Protein AF-A0AAW2YYD4-F1 (afdb_monomer_lite)

Sequence (183 aa):
MTRNNVKWYNNDSVESFQLSRGALKILHVPNAGGSSVRSEVMSYEIIRGLMPGTELHKTEMEIEYFPRGSKKTDYSIMASGQCLGVSVTRAMNYFVNQTFQSEDARAILYKKLNGVVWSTRNNYSTNKMDVFRRQILHVFAQNEEIAGMLQEEYYNIPLDIRSDTIVIVTVTPEKGSKWLYYE

Radius of gyration: 16.34 Å; chains: 1; bounding box: 36×42×42 Å

Secondary structure (DSSP, 8-state):
---------S--SGGGS---HHHHHHHHSPPSS-TTHHHHHHHHHHHHHHSTT-EEEEETTTS-BSSTTPPPPSEEEEETTEEEEEEEEEE--SSTTPPP-HHHHHHHHHHHHHHHHHHHHHB--SSGGG--SEEEEEEEESSHHHHHHHHHHHHHS-HHHHTTEEEEEEE--STT-HHHHH-

Organism: NCBI:txid1008807

pLDDT: mean 88.14, std 15.14, range [29.28, 98.31]

Structure (mmCIF, N/CA/C/O backbone):
data_AF-A0AAW2YYD4-F1
#
_entry.id   AF-A0AAW2YYD4-F1
#
loop_
_atom_site.group_PDB
_atom_site.id
_atom_site.type_symbol
_atom_site.label_atom_id
_atom_site.label_alt_id
_atom_site.label_comp_id
_atom_site.label_asym_id
_atom_site.label_entity_id
_atom_site.label_seq_id
_atom_site.pdbx_PDB_ins_code
_atom_site.Cartn_x
_atom_site.Cartn_y
_atom_site.Cartn_z
_atom_site.occupancy
_atom_site.B_iso_or_equiv
_atom_site.auth_seq_id
_atom_site.auth_comp_id
_atom_site.auth_asym_id
_atom_site.auth_atom_id
_atom_site.pdbx_PDB_model_num
ATOM 1 N N . MET A 1 1 ? -10.357 -26.480 10.064 1.00 35.91 1 MET A N 1
ATOM 2 C CA . MET A 1 1 ? -10.372 -25.049 10.441 1.00 35.91 1 MET A CA 1
ATOM 3 C C . MET A 1 1 ? -9.381 -24.836 11.574 1.00 35.91 1 MET A C 1
ATOM 5 O O . MET A 1 1 ? -9.733 -24.986 12.735 1.00 35.91 1 MET A O 1
ATOM 9 N N . THR A 1 2 ? -8.121 -24.571 11.252 1.00 29.28 2 THR A N 1
ATOM 10 C CA . THR A 1 2 ? -7.079 -24.302 12.251 1.00 29.28 2 THR A CA 1
ATOM 11 C C . THR A 1 2 ? -7.086 -22.807 12.553 1.00 29.28 2 THR A C 1
ATOM 13 O O . THR A 1 2 ? -6.620 -21.998 11.758 1.00 29.28 2 THR A O 1
ATOM 16 N N . ARG A 1 3 ? -7.686 -22.429 13.688 1.00 33.97 3 ARG A N 1
ATOM 17 C CA . ARG A 1 3 ? -7.556 -21.083 14.256 1.00 33.97 3 ARG A CA 1
ATOM 18 C C . ARG A 1 3 ? -6.146 -20.952 14.825 1.00 33.97 3 ARG A C 1
ATOM 20 O O . ARG A 1 3 ? -5.861 -21.486 15.894 1.00 33.97 3 ARG A O 1
ATOM 27 N N . ASN A 1 4 ? -5.272 -20.252 14.111 1.00 33.69 4 ASN A N 1
ATOM 28 C CA . ASN A 1 4 ? -4.014 -19.788 14.681 1.00 33.69 4 ASN A CA 1
ATOM 29 C C . ASN A 1 4 ? -4.330 -18.654 15.663 1.00 33.69 4 ASN A C 1
ATOM 31 O O . ASN A 1 4 ? -4.637 -17.534 15.264 1.00 33.69 4 ASN A O 1
ATOM 35 N N . ASN A 1 5 ? -4.295 -18.974 16.957 1.00 34.44 5 ASN A N 1
ATOM 36 C CA . ASN A 1 5 ? -4.409 -18.004 18.040 1.00 34.44 5 ASN A CA 1
ATOM 37 C C . ASN A 1 5 ? -3.114 -17.188 18.127 1.00 34.44 5 ASN A C 1
ATOM 39 O O . ASN A 1 5 ? -2.190 -17.550 18.856 1.00 34.44 5 ASN A O 1
ATOM 43 N N . VAL A 1 6 ? -3.051 -16.082 17.390 1.00 38.31 6 VAL A N 1
ATOM 44 C CA . VAL A 1 6 ? -2.043 -15.044 17.620 1.00 38.31 6 VAL A CA 1
ATOM 45 C C . VAL A 1 6 ? -2.436 -14.302 18.899 1.00 38.31 6 VAL A C 1
ATOM 47 O O . VAL A 1 6 ? -3.502 -13.693 18.973 1.00 38.31 6 VAL A O 1
ATOM 50 N N . LYS A 1 7 ? -1.605 -14.405 19.941 1.00 33.91 7 LYS A N 1
ATOM 51 C CA . LYS A 1 7 ? -1.749 -13.607 21.165 1.00 33.91 7 LYS A CA 1
ATOM 52 C C . LYS A 1 7 ? -1.177 -12.212 20.909 1.00 33.91 7 LYS A C 1
ATOM 54 O O . LYS A 1 7 ? 0.030 -12.071 20.743 1.00 33.91 7 LYS A O 1
ATOM 59 N N . TRP A 1 8 ? -2.042 -11.203 20.903 1.00 43.00 8 TRP A N 1
ATOM 60 C CA . TRP A 1 8 ? -1.665 -9.791 20.828 1.00 43.00 8 TRP A CA 1
ATOM 61 C C . TRP A 1 8 ? -1.278 -9.315 22.234 1.00 43.00 8 TRP A C 1
ATOM 63 O O . TRP A 1 8 ? -2.132 -9.218 23.115 1.00 43.00 8 TRP A O 1
ATOM 73 N N . TYR A 1 9 ? 0.014 -9.103 22.478 1.00 40.09 9 TYR A N 1
ATOM 74 C CA . TYR A 1 9 ? 0.502 -8.546 23.741 1.00 40.09 9 TYR A CA 1
ATOM 75 C C . TYR A 1 9 ? 0.436 -7.011 23.692 1.00 40.09 9 TYR A C 1
ATOM 77 O O . TYR A 1 9 ? 0.735 -6.415 22.662 1.00 40.09 9 TYR A O 1
ATOM 85 N N . ASN A 1 10 ? 0.028 -6.389 24.805 1.00 43.91 10 ASN A N 1
ATOM 86 C CA . ASN A 1 10 ? -0.089 -4.936 25.002 1.00 43.91 10 ASN A CA 1
ATOM 87 C C . ASN A 1 10 ? 1.282 -4.230 24.950 1.00 43.91 10 ASN A C 1
ATOM 89 O O . ASN A 1 10 ? 1.790 -3.807 25.985 1.00 43.91 10 ASN A O 1
ATOM 93 N N . ASN A 1 11 ? 1.875 -4.095 23.769 1.00 49.78 11 ASN A N 1
ATOM 94 C CA . ASN A 1 11 ? 2.912 -3.104 23.506 1.00 49.78 11 ASN A CA 1
ATOM 95 C C . ASN A 1 11 ? 2.476 -2.315 22.269 1.00 49.78 11 ASN A C 1
ATOM 97 O O . ASN A 1 11 ? 2.384 -2.868 21.176 1.00 49.78 11 ASN A O 1
ATOM 101 N N . ASP A 1 12 ? 2.168 -1.034 22.467 1.00 64.94 12 ASP A N 1
ATOM 102 C CA . ASP A 1 12 ? 1.598 -0.119 21.471 1.00 64.94 12 ASP A CA 1
ATOM 103 C C . ASP A 1 12 ? 2.628 0.314 20.407 1.00 64.94 12 ASP A C 1
ATOM 105 O O . ASP A 1 12 ? 2.769 1.500 20.124 1.00 64.94 12 ASP A O 1
ATOM 109 N N . SER A 1 13 ? 3.407 -0.613 19.843 1.00 72.75 13 SER A N 1
ATOM 110 C CA . SER A 1 13 ? 4.417 -0.271 18.841 1.00 72.75 13 SER A CA 1
ATOM 111 C C . SER A 1 13 ? 4.790 -1.448 17.933 1.00 72.75 13 SER A C 1
ATOM 113 O O . SER A 1 13 ? 4.662 -2.621 18.303 1.00 72.75 13 SER A O 1
ATOM 115 N N . VAL A 1 14 ? 5.272 -1.132 16.726 1.00 79.62 14 VAL A N 1
ATOM 116 C CA . VAL A 1 14 ? 5.654 -2.121 15.701 1.00 79.62 14 VAL A CA 1
ATOM 117 C C . VAL A 1 14 ? 6.802 -3.030 16.160 1.00 79.62 14 VAL A C 1
ATOM 119 O O . VAL A 1 14 ? 6.881 -4.189 15.766 1.00 79.62 14 VAL A O 1
ATOM 122 N N . GLU A 1 15 ? 7.667 -2.528 17.041 1.00 80.69 15 GLU A N 1
ATOM 123 C CA . GLU A 1 15 ? 8.849 -3.217 17.569 1.00 80.69 15 GLU A CA 1
ATOM 124 C C . GLU A 1 15 ? 8.490 -4.388 18.495 1.00 80.69 15 GLU A C 1
ATOM 126 O O . GLU A 1 15 ? 9.330 -5.241 18.776 1.00 80.69 15 GLU A O 1
ATOM 131 N N . SER A 1 16 ? 7.241 -4.453 18.962 1.00 82.56 16 SER A N 1
ATOM 132 C CA . SER A 1 16 ? 6.751 -5.567 19.776 1.00 82.56 16 SER A CA 1
ATOM 133 C C . SER A 1 16 ? 6.429 -6.830 18.974 1.00 82.56 16 SER A C 1
ATOM 135 O O . SER A 1 16 ? 6.262 -7.906 19.554 1.00 82.56 16 SER A O 1
ATOM 137 N N . PHE A 1 17 ? 6.342 -6.714 17.648 1.00 84.25 17 PHE A N 1
ATOM 138 C CA . PHE A 1 17 ? 5.998 -7.818 16.766 1.00 84.25 17 PHE A CA 1
ATOM 139 C C . PHE A 1 17 ? 7.221 -8.664 16.421 1.00 84.25 17 PHE A C 1
ATOM 141 O O . PHE A 1 17 ? 8.324 -8.162 16.208 1.00 84.25 17 PHE A O 1
ATOM 148 N N . GLN A 1 18 ? 7.008 -9.974 16.279 1.00 89.88 18 GLN A N 1
ATOM 149 C CA . GLN A 1 18 ? 7.996 -10.846 15.652 1.00 89.88 18 GLN A CA 1
ATOM 150 C C . GLN A 1 18 ? 7.969 -10.624 14.136 1.00 89.88 18 GLN A C 1
ATOM 152 O O . GLN A 1 18 ? 7.279 -11.326 13.399 1.00 89.88 18 GLN A O 1
ATOM 157 N N . LEU A 1 19 ? 8.704 -9.609 13.689 1.00 92.56 19 LEU A N 1
ATOM 158 C CA . LEU A 1 19 ? 8.764 -9.206 12.292 1.00 92.56 19 LEU A CA 1
ATOM 159 C C . LEU A 1 19 ? 9.623 -10.160 11.462 1.00 92.56 19 LEU A C 1
ATOM 161 O O . LEU A 1 19 ? 10.659 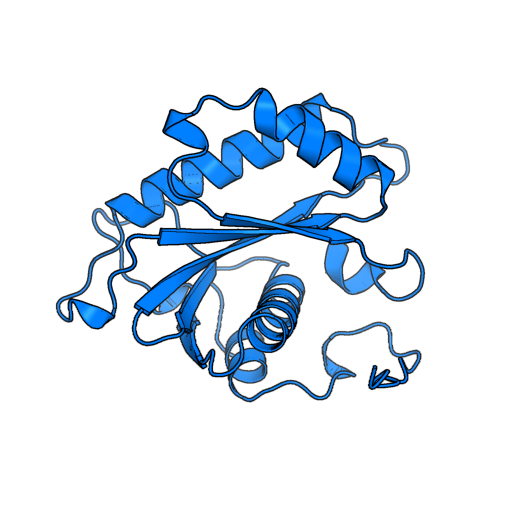-10.672 11.896 1.00 92.56 19 LEU A O 1
ATOM 165 N N . SER A 1 20 ? 9.213 -10.361 10.219 1.00 94.50 20 SER A N 1
ATOM 166 C CA . SER A 1 20 ? 10.015 -11.074 9.240 1.00 94.50 20 SER A CA 1
ATOM 167 C C . SER A 1 20 ? 11.231 -10.263 8.794 1.00 94.50 20 SER A C 1
ATOM 169 O O . SER A 1 20 ? 11.299 -9.042 8.931 1.00 94.50 20 SER A O 1
ATOM 171 N N . ARG A 1 21 ? 12.192 -10.937 8.152 1.00 94.56 21 ARG A N 1
ATOM 172 C CA . ARG A 1 21 ? 13.395 -10.284 7.614 1.00 94.56 21 ARG A CA 1
ATOM 173 C C . ARG A 1 21 ? 13.077 -9.137 6.642 1.00 94.56 21 ARG A C 1
ATOM 175 O O . ARG A 1 21 ? 13.779 -8.133 6.649 1.00 94.56 21 ARG A O 1
ATOM 182 N N . GLY A 1 22 ? 12.038 -9.282 5.815 1.00 94.25 22 GLY A N 1
ATOM 183 C CA . GLY A 1 22 ? 11.618 -8.228 4.885 1.00 94.25 22 GLY A CA 1
ATOM 184 C C . GLY A 1 22 ? 11.029 -7.019 5.614 1.00 94.25 22 GLY A C 1
ATOM 185 O O . GLY A 1 22 ? 11.440 -5.894 5.354 1.00 94.25 22 GLY A O 1
ATOM 186 N N . ALA A 1 23 ? 10.162 -7.250 6.601 1.00 94.06 23 ALA A N 1
ATOM 187 C CA . ALA A 1 23 ? 9.624 -6.191 7.452 1.00 94.06 23 ALA A CA 1
ATOM 188 C C . ALA A 1 23 ? 10.727 -5.439 8.206 1.00 94.06 23 ALA A C 1
ATOM 190 O O . ALA A 1 23 ? 10.744 -4.213 8.202 1.00 94.06 23 ALA A O 1
ATOM 191 N N . LEU A 1 24 ? 11.697 -6.157 8.782 1.00 93.44 24 LEU A N 1
ATOM 192 C CA . LEU A 1 24 ? 12.853 -5.544 9.443 1.00 93.44 24 LEU A CA 1
ATOM 193 C C . LEU A 1 24 ? 13.692 -4.697 8.477 1.00 93.44 24 LEU A C 1
ATOM 195 O O . LEU A 1 24 ? 14.186 -3.640 8.860 1.00 93.44 24 LEU A O 1
ATOM 199 N N . LYS A 1 25 ? 13.836 -5.123 7.213 1.00 93.81 25 LYS A N 1
ATOM 200 C CA . LYS A 1 25 ? 14.508 -4.310 6.188 1.00 93.81 25 LYS A CA 1
ATOM 201 C C . LYS A 1 25 ? 13.744 -3.007 5.934 1.00 93.81 25 LYS A C 1
ATOM 203 O O . LYS A 1 25 ? 14.375 -1.958 5.923 1.00 93.81 25 LYS A O 1
ATOM 208 N N . ILE A 1 26 ? 12.420 -3.060 5.770 1.00 92.62 26 ILE A N 1
ATOM 209 C CA . ILE A 1 26 ? 11.585 -1.854 5.603 1.00 92.62 26 ILE A CA 1
ATOM 210 C C . ILE A 1 26 ? 11.729 -0.931 6.822 1.00 92.62 26 ILE A C 1
ATOM 212 O O . ILE A 1 26 ? 11.883 0.272 6.657 1.00 92.62 26 ILE A O 1
ATOM 216 N N . LEU A 1 27 ? 11.741 -1.494 8.034 1.00 90.19 27 LEU A N 1
ATOM 217 C CA . LEU A 1 27 ? 11.838 -0.730 9.278 1.00 90.19 27 LEU A CA 1
ATOM 218 C C . LEU A 1 27 ? 13.169 0.027 9.430 1.00 90.19 27 LEU A C 1
ATOM 220 O O . LEU A 1 27 ? 13.190 1.115 10.000 1.00 90.19 27 LEU A O 1
ATOM 224 N N . HIS A 1 28 ? 14.281 -0.552 8.968 1.00 86.69 28 HIS A N 1
ATOM 225 C CA . HIS A 1 28 ? 15.627 -0.034 9.247 1.00 86.69 28 HIS A CA 1
ATOM 226 C C . HIS A 1 28 ? 16.310 0.670 8.070 1.00 86.69 28 HIS A C 1
ATOM 228 O O . HIS A 1 28 ? 17.285 1.393 8.284 1.00 86.69 28 HIS A O 1
ATOM 234 N N . VAL A 1 29 ? 15.851 0.464 6.835 1.00 82.25 29 VAL A N 1
ATOM 235 C CA . VAL A 1 29 ? 16.400 1.169 5.669 1.00 82.25 29 VAL A CA 1
ATOM 236 C C . VAL A 1 29 ? 15.764 2.562 5.580 1.00 82.25 29 VAL A C 1
ATOM 238 O O . VAL A 1 29 ? 14.548 2.672 5.723 1.00 82.25 29 VAL A O 1
ATOM 241 N N . PRO A 1 30 ? 16.543 3.631 5.323 1.00 71.12 30 PRO A N 1
ATOM 242 C CA . PRO A 1 30 ? 15.988 4.973 5.172 1.00 71.12 30 PRO A CA 1
ATOM 243 C C . PRO A 1 30 ? 14.882 5.024 4.106 1.00 71.12 30 PRO A C 1
ATOM 245 O O . PRO A 1 30 ? 15.110 4.636 2.956 1.00 71.12 30 PRO A O 1
ATOM 248 N N . ASN A 1 31 ? 13.701 5.525 4.475 1.00 64.56 31 ASN A N 1
ATOM 249 C CA . ASN A 1 31 ? 12.650 5.876 3.518 1.00 64.56 31 ASN A CA 1
ATOM 250 C C . ASN A 1 31 ? 12.946 7.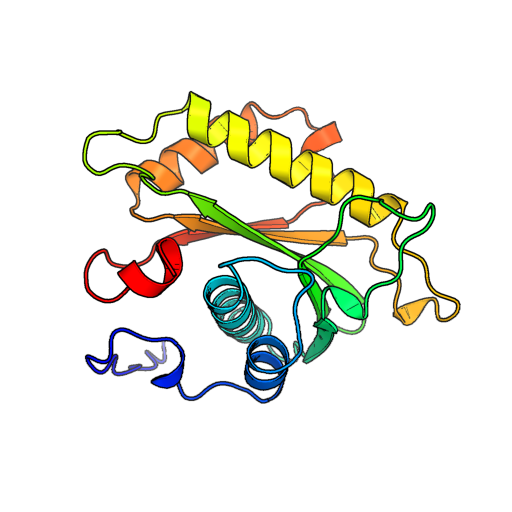247 2.880 1.00 64.56 31 ASN A C 1
ATOM 252 O O . ASN A 1 31 ? 13.835 7.974 3.332 1.00 64.56 31 ASN A O 1
ATOM 256 N N . ALA A 1 32 ? 12.200 7.647 1.846 1.00 58.91 32 ALA A N 1
ATOM 257 C CA . ALA A 1 32 ? 12.353 8.970 1.231 1.00 58.91 32 ALA A CA 1
ATOM 258 C C . ALA A 1 32 ? 11.893 10.144 2.133 1.00 58.91 32 ALA A C 1
ATOM 260 O O . ALA A 1 32 ? 11.748 11.267 1.642 1.00 58.91 32 ALA A O 1
ATOM 261 N N . GLY A 1 33 ? 11.676 9.896 3.430 1.00 53.12 33 GLY A N 1
ATOM 262 C CA . GLY A 1 33 ? 11.036 10.769 4.407 1.00 53.12 33 GLY A CA 1
ATOM 263 C C . GLY A 1 33 ? 9.557 10.419 4.613 1.00 53.12 33 GLY A C 1
ATOM 264 O O . GLY A 1 33 ? 8.834 10.161 3.657 1.00 53.12 33 GLY A O 1
ATOM 265 N N . GLY A 1 34 ? 9.083 10.452 5.864 1.00 59.38 34 GLY A N 1
ATOM 266 C CA . GLY A 1 34 ? 7.659 10.308 6.200 1.00 59.38 34 GLY A CA 1
ATOM 267 C C . GLY A 1 34 ? 7.387 9.457 7.444 1.00 59.38 34 GLY A C 1
ATOM 268 O O . GLY A 1 34 ? 8.217 8.645 7.842 1.00 59.38 34 GLY A O 1
ATOM 269 N N . SER A 1 35 ? 6.203 9.634 8.039 1.00 66.69 35 SER A N 1
ATOM 270 C CA . SER A 1 35 ? 5.704 8.899 9.216 1.00 66.69 35 SER A CA 1
ATOM 271 C C . SER A 1 35 ? 4.877 7.657 8.848 1.00 66.69 35 SER A C 1
ATOM 273 O O . SER A 1 35 ? 3.842 7.396 9.450 1.00 66.69 35 SER A O 1
ATOM 275 N N . SER A 1 36 ? 5.236 6.938 7.779 1.00 80.56 36 SER A N 1
ATOM 276 C CA . SER A 1 36 ? 4.466 5.780 7.279 1.00 80.56 36 SER A CA 1
ATOM 277 C C . SER A 1 36 ? 5.190 4.441 7.389 1.00 80.56 36 SER A C 1
ATOM 279 O O . SER A 1 36 ? 4.556 3.411 7.159 1.00 80.56 36 SER A O 1
ATOM 281 N N . VAL A 1 37 ? 6.460 4.424 7.818 1.00 89.19 37 VAL A N 1
ATOM 282 C CA . VAL A 1 37 ? 7.289 3.203 7.888 1.00 89.19 37 VAL A CA 1
ATOM 283 C C . VAL A 1 37 ? 6.576 2.086 8.646 1.00 89.19 37 VAL A C 1
ATOM 285 O O . VAL A 1 37 ? 6.527 0.949 8.191 1.00 89.19 37 VAL A O 1
ATOM 288 N N . ARG A 1 38 ? 5.944 2.406 9.779 1.00 90.88 38 ARG A N 1
ATOM 289 C CA . ARG A 1 38 ? 5.235 1.416 10.598 1.00 90.88 38 ARG A CA 1
ATOM 290 C C . ARG A 1 38 ? 4.047 0.785 9.868 1.00 90.88 38 ARG A C 1
ATOM 292 O O . ARG A 1 38 ? 3.852 -0.427 9.937 1.00 90.88 38 ARG A O 1
ATOM 299 N N . SER A 1 39 ? 3.288 1.588 9.121 1.00 93.06 39 SER A N 1
ATOM 300 C CA . SER A 1 39 ? 2.216 1.087 8.254 1.00 93.06 39 SER A CA 1
ATOM 301 C C . SER A 1 39 ? 2.755 0.239 7.104 1.00 93.06 39 SER A C 1
ATOM 303 O O . SER A 1 39 ? 2.156 -0.775 6.761 1.00 93.06 39 SER A O 1
ATOM 305 N N . GLU A 1 40 ? 3.893 0.601 6.517 1.00 95.19 40 GLU A N 1
ATOM 306 C CA . GLU A 1 40 ? 4.523 -0.177 5.444 1.00 95.19 40 GLU A CA 1
ATOM 307 C C . GLU A 1 40 ? 4.999 -1.547 5.937 1.00 95.19 40 GLU A C 1
ATOM 309 O O . GLU A 1 40 ? 4.718 -2.565 5.302 1.00 95.19 40 GLU A O 1
ATOM 314 N N . VAL A 1 41 ? 5.623 -1.585 7.117 1.00 94.88 41 VAL A N 1
ATOM 315 C CA . VAL A 1 41 ? 6.040 -2.813 7.804 1.00 94.88 41 VAL A CA 1
ATOM 316 C C . VAL A 1 41 ? 4.851 -3.747 8.030 1.00 94.88 41 VAL A C 1
ATOM 318 O O . VAL A 1 41 ? 4.887 -4.906 7.611 1.00 94.88 41 VAL A O 1
ATOM 321 N N . MET A 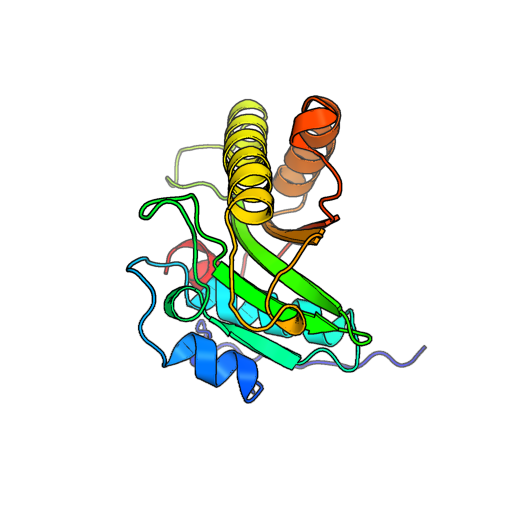1 42 ? 3.767 -3.246 8.630 1.00 95.50 42 MET A N 1
ATOM 322 C CA . MET A 1 42 ? 2.576 -4.064 8.883 1.00 95.50 42 MET A CA 1
ATOM 323 C C . MET A 1 42 ? 1.852 -4.461 7.602 1.00 95.50 42 MET A C 1
ATOM 325 O O . MET A 1 42 ? 1.327 -5.569 7.506 1.00 95.50 42 MET A O 1
ATOM 329 N N . SER A 1 43 ? 1.846 -3.585 6.597 1.00 97.19 43 SER A N 1
ATOM 330 C CA . SER A 1 43 ? 1.308 -3.893 5.276 1.00 97.19 43 SER A CA 1
ATOM 331 C C . SER A 1 43 ? 2.016 -5.102 4.668 1.00 97.19 43 SER A C 1
ATOM 333 O O . SER A 1 43 ? 1.352 -6.030 4.204 1.00 97.19 43 SER A O 1
ATOM 335 N N . TYR A 1 44 ? 3.348 -5.137 4.747 1.00 97.50 44 TYR A N 1
ATOM 336 C CA . TYR A 1 44 ? 4.137 -6.255 4.244 1.00 97.50 44 TYR A CA 1
ATOM 337 C C . TYR A 1 44 ? 3.872 -7.551 5.025 1.00 97.50 44 TYR A C 1
ATOM 339 O O . TYR A 1 44 ? 3.706 -8.608 4.413 1.00 97.50 44 TYR A O 1
ATOM 347 N N . GLU A 1 45 ? 3.767 -7.483 6.358 1.00 96.69 45 GLU A N 1
ATOM 348 C CA . GLU A 1 45 ? 3.429 -8.640 7.205 1.00 96.69 45 GLU A CA 1
ATOM 349 C C . GLU A 1 45 ? 2.035 -9.219 6.906 1.00 96.69 45 GLU A C 1
ATOM 351 O O . GLU A 1 45 ? 1.845 -10.437 6.890 1.00 96.69 45 GLU A O 1
ATOM 356 N N . ILE A 1 46 ? 1.054 -8.367 6.607 1.00 96.25 46 ILE A N 1
ATOM 357 C CA . ILE A 1 46 ? -0.284 -8.822 6.217 1.00 96.25 46 ILE A CA 1
ATOM 358 C C . ILE A 1 46 ? -0.242 -9.465 4.829 1.00 96.25 46 ILE A C 1
ATOM 360 O O . ILE A 1 46 ? -0.724 -10.585 4.657 1.00 96.25 46 ILE A O 1
ATOM 364 N N . ILE A 1 47 ? 0.375 -8.806 3.844 1.00 97.25 47 ILE A N 1
ATOM 365 C CA . ILE A 1 47 ? 0.416 -9.310 2.464 1.00 97.25 47 ILE A CA 1
ATOM 366 C C . ILE A 1 47 ? 1.173 -10.640 2.379 1.00 97.25 47 ILE A C 1
ATOM 368 O O . ILE A 1 47 ? 0.676 -11.565 1.738 1.00 97.25 47 ILE A O 1
ATOM 372 N N . ARG A 1 48 ? 2.306 -10.809 3.080 1.00 95.69 48 ARG A N 1
ATOM 373 C CA . ARG A 1 48 ? 3.001 -12.115 3.126 1.00 95.69 48 ARG A CA 1
ATOM 374 C C . ARG A 1 48 ? 2.140 -13.220 3.745 1.00 95.69 48 ARG A C 1
ATOM 376 O O . ARG A 1 48 ? 2.295 -14.381 3.380 1.00 95.69 48 ARG A O 1
ATOM 383 N N . GLY A 1 49 ? 1.268 -12.871 4.694 1.00 94.56 49 GLY A N 1
ATOM 384 C CA . GLY A 1 49 ? 0.353 -13.812 5.337 1.00 94.56 49 GLY A CA 1
ATOM 385 C C . GLY A 1 49 ? -0.789 -14.226 4.410 1.00 94.56 49 GLY A C 1
ATOM 386 O O . GLY A 1 49 ? -1.174 -15.393 4.397 1.00 94.56 49 GLY A O 1
ATOM 387 N N . LEU A 1 50 ? -1.292 -13.287 3.604 1.00 94.94 50 LEU A N 1
ATOM 388 C CA . LEU A 1 50 ? -2.327 -13.530 2.595 1.00 94.94 50 LEU A CA 1
ATOM 389 C C . LEU A 1 50 ? -1.794 -14.268 1.360 1.00 94.94 50 LEU A C 1
ATOM 391 O O . LEU A 1 50 ? -2.527 -15.031 0.735 1.00 94.94 50 LEU A O 1
ATOM 395 N N . MET A 1 51 ? -0.526 -14.050 1.007 1.00 93.19 51 MET A N 1
ATOM 396 C CA . MET A 1 51 ? 0.124 -14.609 -0.179 1.00 93.19 51 MET A CA 1
ATOM 397 C C . MET A 1 51 ? 1.392 -15.380 0.224 1.00 93.19 51 MET A C 1
ATOM 399 O O . MET A 1 51 ? 2.495 -14.821 0.187 1.00 93.19 51 MET A O 1
ATOM 403 N N . PRO A 1 52 ? 1.273 -16.667 0.608 1.00 91.25 52 PRO A N 1
ATOM 404 C CA . PRO A 1 52 ? 2.418 -17.486 0.994 1.00 91.25 52 PRO A CA 1
ATOM 405 C C . PRO A 1 52 ? 3.511 -17.516 -0.083 1.00 91.25 52 PRO A C 1
ATOM 407 O O . PRO A 1 52 ? 3.220 -17.605 -1.274 1.00 91.25 52 PRO A O 1
ATOM 410 N N . GLY A 1 53 ? 4.776 -17.452 0.339 1.00 93.19 53 GLY A N 1
ATOM 411 C CA . GLY A 1 53 ? 5.924 -17.372 -0.575 1.00 93.19 53 GLY A CA 1
ATOM 412 C C . GLY A 1 53 ? 6.229 -15.961 -1.092 1.00 93.19 53 GLY A C 1
ATOM 413 O O . GLY A 1 53 ? 7.107 -15.809 -1.933 1.00 93.19 53 GLY A O 1
ATOM 414 N N . THR A 1 54 ? 5.529 -14.936 -0.595 1.00 96.25 54 THR A N 1
ATOM 415 C CA . THR A 1 54 ? 5.881 -13.535 -0.855 1.00 96.25 54 THR A CA 1
ATOM 416 C C . THR A 1 54 ? 7.198 -13.160 -0.183 1.00 96.25 54 THR A C 1
ATOM 418 O O . THR A 1 54 ? 7.378 -13.367 1.022 1.00 96.25 54 THR A O 1
ATOM 421 N N . GLU A 1 55 ? 8.078 -12.525 -0.950 1.00 97.31 55 GLU A N 1
ATOM 422 C CA . GLU A 1 55 ? 9.343 -11.967 -0.477 1.00 97.31 55 GLU A CA 1
ATOM 423 C C . GLU A 1 55 ? 9.449 -10.481 -0.828 1.00 97.31 55 GLU A C 1
ATOM 425 O O . GLU A 1 55 ? 8.970 -10.033 -1.869 1.00 97.31 55 GLU A O 1
ATOM 430 N N . LEU A 1 56 ? 10.084 -9.696 0.043 1.00 97.56 56 LEU A N 1
ATOM 431 C CA . LEU A 1 56 ? 10.408 -8.302 -0.242 1.00 97.56 56 LEU A CA 1
ATOM 432 C C . LEU A 1 56 ? 11.422 -8.243 -1.387 1.00 97.56 56 LEU A C 1
ATOM 434 O O . LEU A 1 56 ? 12.504 -8.817 -1.273 1.00 97.56 56 LEU A O 1
ATOM 438 N N . HIS A 1 57 ? 11.090 -7.503 -2.443 1.00 97.06 57 HIS A N 1
ATOM 439 C CA . HIS A 1 57 ? 11.956 -7.325 -3.606 1.00 97.06 57 HIS A CA 1
ATOM 440 C C . HIS A 1 57 ? 12.786 -6.043 -3.500 1.00 97.06 57 HIS A C 1
ATOM 442 O O . HIS A 1 57 ? 14.014 -6.097 -3.477 1.00 97.06 57 HIS A O 1
ATOM 448 N N . LYS A 1 58 ? 12.122 -4.886 -3.374 1.00 96.12 58 LYS A N 1
ATOM 449 C CA . LYS A 1 58 ? 12.765 -3.563 -3.247 1.00 96.12 58 LYS A CA 1
ATOM 450 C C . LYS A 1 58 ? 11.980 -2.643 -2.315 1.00 96.12 58 LYS A C 1
ATOM 452 O O . LYS A 1 58 ? 10.753 -2.665 -2.349 1.00 96.12 58 LYS A O 1
ATOM 457 N N . THR A 1 59 ? 12.663 -1.820 -1.526 1.00 95.19 59 THR A N 1
ATOM 458 C CA . THR A 1 59 ? 12.059 -0.719 -0.749 1.00 95.19 59 THR A CA 1
ATOM 459 C C . THR A 1 59 ? 11.858 0.535 -1.612 1.00 95.19 59 THR A C 1
ATOM 461 O O . THR A 1 59 ? 12.371 0.603 -2.729 1.00 95.19 59 THR A O 1
ATOM 464 N N . GLU A 1 60 ? 11.138 1.546 -1.110 1.00 92.25 60 GLU A N 1
ATOM 465 C CA . GLU A 1 60 ? 10.815 2.794 -1.830 1.00 92.25 60 GLU A CA 1
ATOM 466 C C . GLU A 1 60 ? 12.023 3.414 -2.554 1.00 92.25 60 GLU A C 1
ATOM 468 O O . GLU A 1 60 ? 11.933 3.824 -3.712 1.00 92.25 60 GLU A O 1
ATOM 473 N N . MET A 1 61 ? 13.168 3.469 -1.867 1.00 90.62 61 MET A N 1
ATOM 474 C CA . MET A 1 61 ? 14.398 4.101 -2.353 1.00 90.62 61 MET A CA 1
ATOM 475 C C . MET A 1 61 ? 15.219 3.212 -3.294 1.00 90.62 61 MET A C 1
ATOM 477 O O . MET A 1 61 ? 16.115 3.708 -3.972 1.00 90.62 61 MET A O 1
ATOM 481 N N . GLU A 1 62 ? 14.916 1.916 -3.344 1.00 93.25 62 GLU A N 1
ATOM 482 C CA . GLU A 1 62 ? 15.540 0.951 -4.254 1.00 93.25 62 GLU A CA 1
ATOM 483 C C . GLU A 1 62 ? 14.776 0.852 -5.587 1.00 93.25 62 GLU A C 1
ATOM 485 O O . GLU A 1 62 ? 15.326 0.373 -6.582 1.00 93.25 62 GLU A O 1
ATOM 490 N N . ILE A 1 63 ? 13.511 1.290 -5.627 1.00 94.00 63 ILE A N 1
ATOM 491 C CA . ILE A 1 63 ? 12.718 1.323 -6.857 1.00 94.00 63 ILE A CA 1
ATOM 492 C C . ILE A 1 63 ? 13.124 2.535 -7.696 1.00 94.00 63 ILE A C 1
ATOM 494 O O . ILE A 1 63 ? 13.068 3.688 -7.264 1.00 94.00 63 ILE A O 1
ATOM 498 N N . GLU A 1 64 ? 13.483 2.265 -8.943 1.00 94.69 64 GLU A N 1
ATOM 499 C CA . GLU A 1 64 ? 13.895 3.279 -9.901 1.00 94.69 64 GLU A CA 1
ATOM 500 C C . GLU A 1 64 ? 12.714 3.741 -10.762 1.00 94.69 64 GLU A C 1
ATOM 502 O O . GLU A 1 64 ? 11.847 2.958 -11.160 1.00 94.69 64 GLU A O 1
ATOM 507 N N . TYR A 1 65 ? 12.702 5.038 -11.077 1.00 95.00 65 TYR A N 1
ATOM 508 C CA . TYR A 1 65 ? 11.675 5.661 -11.905 1.00 95.00 65 TYR A CA 1
ATOM 509 C C . TYR A 1 65 ? 12.288 6.564 -12.969 1.00 95.00 65 TYR A C 1
ATOM 511 O O . TYR A 1 65 ? 13.256 7.287 -12.711 1.00 95.00 65 TYR A O 1
ATOM 519 N N . PHE A 1 66 ? 11.660 6.586 -14.141 1.00 92.94 66 PHE A N 1
ATOM 520 C CA . PHE A 1 66 ? 11.961 7.522 -15.212 1.00 92.94 66 PHE A CA 1
ATOM 521 C C . PHE A 1 66 ? 10.660 8.105 -15.799 1.00 92.94 66 PHE A C 1
ATOM 523 O O . PHE A 1 66 ? 9.765 7.335 -16.147 1.00 92.94 66 PHE A O 1
ATOM 530 N N . PRO A 1 67 ? 10.527 9.440 -15.933 1.00 92.62 67 PRO A N 1
ATOM 531 C CA . PRO A 1 67 ? 11.498 10.476 -15.568 1.00 92.62 67 PRO A CA 1
ATOM 532 C C . PRO A 1 67 ? 11.699 10.606 -14.047 1.00 92.62 67 PRO A C 1
ATOM 534 O O . PRO A 1 67 ? 10.882 10.148 -13.244 1.00 92.62 67 PRO A O 1
ATOM 537 N N . ARG A 1 68 ? 12.804 11.251 -13.641 1.00 88.44 68 ARG A N 1
ATOM 538 C CA . ARG A 1 68 ? 13.069 11.550 -12.222 1.00 88.44 68 ARG A CA 1
ATOM 539 C C . ARG A 1 68 ? 11.939 12.404 -11.636 1.00 88.44 68 ARG A C 1
ATOM 541 O O . ARG A 1 68 ? 11.421 13.291 -12.305 1.00 88.44 68 ARG A O 1
ATOM 548 N N . GLY A 1 69 ? 11.586 12.151 -10.374 1.00 83.81 69 GLY A N 1
ATOM 549 C CA . GLY A 1 69 ? 10.501 12.861 -9.680 1.00 83.81 69 GLY A CA 1
ATOM 550 C C . GLY A 1 69 ? 9.097 12.298 -9.936 1.00 83.81 69 GLY A C 1
ATOM 551 O O . GLY A 1 69 ? 8.112 12.916 -9.537 1.00 83.81 69 GLY A O 1
ATOM 552 N N . SER A 1 70 ? 8.987 11.131 -10.582 1.00 91.31 70 SER A N 1
ATOM 553 C CA . SER A 1 70 ? 7.717 10.412 -10.718 1.00 91.31 70 SER A CA 1
ATOM 554 C C . SER A 1 70 ? 7.079 10.073 -9.360 1.00 91.31 70 SER A C 1
ATOM 556 O O . SER A 1 70 ? 7.739 10.056 -8.320 1.00 91.31 70 SER A O 1
ATOM 558 N N . LYS A 1 71 ? 5.778 9.753 -9.383 1.00 93.00 71 LYS A N 1
ATOM 559 C CA . LYS A 1 71 ? 5.078 9.142 -8.248 1.00 93.00 71 LYS A CA 1
ATOM 560 C C . LYS A 1 71 ? 5.780 7.846 -7.847 1.00 93.00 71 LYS A C 1
ATOM 562 O O . LYS A 1 71 ? 6.129 7.049 -8.719 1.00 93.00 71 LYS A O 1
ATOM 567 N N . LYS A 1 72 ? 5.974 7.682 -6.539 1.00 92.81 72 LYS A N 1
ATOM 568 C CA . LYS A 1 72 ? 6.655 6.545 -5.927 1.00 92.81 72 LYS A CA 1
ATOM 569 C C . LYS A 1 72 ? 5.654 5.560 -5.330 1.00 92.81 72 LYS A C 1
ATOM 571 O O . LYS A 1 72 ? 4.580 5.949 -4.874 1.00 92.81 72 LYS A O 1
ATOM 576 N N . THR A 1 73 ? 6.058 4.305 -5.350 1.00 94.62 73 THR A N 1
ATOM 577 C CA . THR A 1 73 ? 5.460 3.165 -4.661 1.00 94.62 73 THR A CA 1
ATOM 578 C C . THR A 1 73 ? 6.312 2.844 -3.434 1.00 94.62 73 THR A C 1
ATOM 580 O O . THR A 1 73 ? 7.538 2.924 -3.521 1.00 94.62 73 THR A O 1
ATOM 583 N N . ASP A 1 74 ? 5.677 2.483 -2.318 1.00 95.56 74 ASP A N 1
ATOM 584 C CA . ASP A 1 74 ? 6.339 2.371 -1.011 1.00 95.56 74 ASP A CA 1
ATOM 585 C C . ASP A 1 74 ? 7.290 1.161 -0.941 1.00 95.56 74 ASP A C 1
ATOM 587 O O . ASP A 1 74 ? 8.377 1.241 -0.376 1.00 95.56 74 ASP A O 1
ATOM 591 N N . TYR A 1 75 ? 6.933 0.037 -1.564 1.00 96.75 75 TYR A N 1
ATOM 592 C CA . TYR A 1 75 ? 7.846 -1.091 -1.770 1.00 96.75 75 TYR A CA 1
ATOM 593 C C . TYR A 1 75 ? 7.360 -2.002 -2.901 1.00 96.75 75 TYR A C 1
ATOM 595 O O . TYR A 1 75 ? 6.281 -1.819 -3.458 1.00 96.75 75 TYR A O 1
ATOM 603 N N . SER A 1 76 ? 8.160 -2.996 -3.269 1.00 97.62 76 SER A N 1
ATOM 604 C CA . SER A 1 76 ? 7.774 -4.053 -4.201 1.00 97.62 76 SER A CA 1
ATOM 605 C C . SER A 1 76 ? 8.075 -5.422 -3.618 1.00 97.62 76 SER A C 1
ATOM 607 O O . SER A 1 76 ? 8.996 -5.591 -2.815 1.00 97.62 76 SER A O 1
ATOM 609 N N . ILE A 1 77 ? 7.286 -6.402 -4.028 1.00 98.12 77 ILE A N 1
ATOM 610 C CA . ILE A 1 77 ? 7.388 -7.788 -3.590 1.00 98.12 77 ILE A CA 1
ATOM 611 C C . ILE A 1 77 ? 7.537 -8.714 -4.787 1.00 98.12 77 ILE A C 1
ATOM 613 O O . ILE A 1 77 ? 7.076 -8.404 -5.885 1.00 98.12 77 ILE A O 1
ATOM 617 N N . MET A 1 78 ? 8.126 -9.876 -4.544 1.00 97.38 78 MET A N 1
ATOM 618 C CA . MET A 1 78 ? 8.069 -11.014 -5.440 1.00 97.38 78 MET A CA 1
ATOM 619 C C . MET A 1 78 ? 7.037 -11.996 -4.896 1.00 97.38 78 MET A C 1
ATOM 621 O O . MET A 1 78 ? 7.184 -12.493 -3.781 1.00 97.38 78 MET A O 1
ATOM 625 N N . ALA A 1 79 ? 5.993 -12.274 -5.669 1.00 94.50 79 ALA A N 1
ATOM 626 C CA . ALA A 1 79 ? 4.972 -13.246 -5.302 1.00 94.50 79 ALA A CA 1
ATOM 627 C C . ALA A 1 79 ? 4.609 -14.098 -6.516 1.00 94.50 79 ALA A C 1
ATOM 629 O O . ALA A 1 79 ? 4.306 -13.573 -7.585 1.00 94.50 79 ALA A O 1
ATOM 630 N N . SER A 1 80 ? 4.656 -15.426 -6.367 1.00 90.25 80 SER A N 1
ATOM 631 C CA . SER A 1 80 ? 4.404 -16.374 -7.469 1.00 90.25 80 SER A CA 1
ATOM 632 C C . SER A 1 80 ? 5.235 -16.086 -8.735 1.00 90.25 80 SER A C 1
ATOM 634 O O . SER A 1 80 ? 4.748 -16.223 -9.855 1.00 90.25 80 SER A O 1
ATOM 636 N N . GLY A 1 81 ? 6.486 -15.643 -8.561 1.00 90.62 81 GLY A N 1
ATOM 637 C CA . GLY A 1 81 ? 7.390 -15.302 -9.666 1.00 90.62 81 GLY A CA 1
ATOM 638 C C . GLY A 1 81 ? 7.070 -13.988 -10.390 1.00 90.62 81 GLY A C 1
ATOM 639 O O . GLY A 1 81 ? 7.611 -13.749 -11.467 1.00 90.62 81 GLY A O 1
ATOM 640 N N . GLN A 1 82 ? 6.198 -13.141 -9.832 1.00 93.12 82 GLN A N 1
ATOM 641 C CA . GLN A 1 82 ? 5.874 -11.823 -10.377 1.00 93.12 82 GLN A CA 1
ATOM 642 C C . GLN A 1 82 ? 6.267 -10.699 -9.415 1.00 93.12 82 GLN A C 1
ATOM 644 O O . GLN A 1 82 ? 5.992 -10.773 -8.216 1.00 93.12 82 GLN A O 1
ATOM 649 N N . CYS A 1 83 ? 6.861 -9.635 -9.965 1.00 96.62 83 CYS A N 1
ATOM 650 C CA . CYS A 1 83 ? 7.108 -8.394 -9.238 1.00 96.62 83 CYS A CA 1
ATOM 651 C C . CYS A 1 83 ? 5.815 -7.572 -9.158 1.00 96.62 83 CYS A C 1
ATOM 653 O O . CYS A 1 83 ? 5.226 -7.220 -10.188 1.00 96.62 83 CYS A O 1
ATOM 655 N N . LEU A 1 84 ? 5.387 -7.257 -7.938 1.00 97.50 84 LEU A N 1
ATOM 656 C CA . LEU A 1 84 ? 4.230 -6.415 -7.651 1.00 97.50 84 LEU A CA 1
ATOM 657 C C . LEU A 1 84 ? 4.673 -5.185 -6.866 1.00 97.50 84 LEU A C 1
ATOM 659 O O . LEU A 1 84 ? 5.402 -5.304 -5.883 1.00 97.50 84 LEU A O 1
ATOM 663 N N . GLY A 1 85 ? 4.207 -4.008 -7.277 1.00 97.56 85 GLY A N 1
ATOM 664 C CA . GLY A 1 85 ? 4.350 -2.796 -6.470 1.00 97.56 85 GLY A CA 1
ATOM 665 C C . GLY A 1 85 ? 3.301 -2.761 -5.361 1.00 97.56 85 GLY A C 1
ATOM 666 O O . GLY A 1 85 ? 2.179 -3.226 -5.555 1.00 97.56 85 GLY A O 1
ATOM 667 N N . VAL A 1 86 ? 3.644 -2.211 -4.203 1.00 97.94 86 VAL A N 1
ATOM 668 C CA . VAL A 1 86 ? 2.720 -2.031 -3.087 1.00 97.94 86 VAL A CA 1
ATOM 669 C C . VAL A 1 86 ? 2.755 -0.589 -2.610 1.00 97.94 86 VAL A C 1
ATOM 671 O O . VAL A 1 86 ? 3.791 -0.077 -2.183 1.00 97.94 86 VAL A O 1
ATOM 674 N N . SER A 1 87 ? 1.596 0.058 -2.671 1.00 97.12 87 SER A N 1
ATOM 675 C CA . SER A 1 87 ? 1.361 1.362 -2.068 1.00 97.12 87 SER A CA 1
ATOM 676 C C . SER A 1 87 ? 0.533 1.221 -0.799 1.00 97.12 87 SER A C 1
ATOM 678 O O . SER A 1 87 ? -0.433 0.463 -0.763 1.00 97.12 87 SER A O 1
ATOM 680 N N . VAL A 1 88 ? 0.875 1.984 0.230 1.00 96.62 88 VAL A N 1
ATOM 681 C CA . VAL A 1 88 ? 0.252 1.956 1.548 1.00 96.62 88 VAL A CA 1
ATOM 682 C C . VAL A 1 88 ? -0.364 3.314 1.855 1.00 96.62 88 VAL A C 1
ATOM 684 O O . VAL A 1 88 ? 0.143 4.388 1.501 1.00 96.62 88 VAL A O 1
ATOM 687 N N . THR A 1 89 ? -1.532 3.292 2.483 1.00 95.88 89 THR A N 1
ATOM 688 C CA . THR A 1 89 ? -2.181 4.500 2.980 1.00 95.88 89 THR A CA 1
ATOM 689 C C . THR A 1 89 ? -3.046 4.198 4.194 1.00 95.88 89 THR A C 1
ATOM 691 O O . THR A 1 89 ? -3.303 3.044 4.527 1.00 95.88 89 THR A O 1
ATOM 694 N N . ARG A 1 90 ? -3.465 5.260 4.874 1.00 94.88 90 ARG A N 1
ATOM 695 C CA . ARG A 1 90 ? -4.249 5.215 6.100 1.00 94.88 90 ARG A CA 1
ATOM 696 C C . ARG A 1 90 ? -5.493 6.062 5.888 1.00 94.88 90 ARG A C 1
ATOM 698 O O . ARG A 1 90 ? -5.366 7.206 5.457 1.00 94.88 90 ARG A O 1
ATOM 705 N N . ALA A 1 91 ? -6.654 5.504 6.183 1.00 94.56 91 ALA A N 1
ATOM 706 C CA . ALA A 1 91 ? -7.931 6.193 6.232 1.00 94.56 91 ALA A CA 1
ATOM 707 C C . ALA A 1 91 ? -8.344 6.308 7.703 1.00 94.56 91 ALA A C 1
ATOM 709 O O . ALA A 1 91 ? -8.628 5.310 8.370 1.00 94.56 91 ALA A O 1
ATOM 710 N N . MET A 1 92 ? -8.268 7.529 8.225 1.00 90.69 92 MET A N 1
ATOM 711 C CA . MET A 1 92 ? -8.372 7.816 9.652 1.00 90.69 92 MET A CA 1
ATOM 712 C C . MET A 1 92 ? -8.863 9.241 9.881 1.00 90.69 92 MET A C 1
ATOM 714 O O . MET A 1 92 ? -8.697 10.111 9.023 1.00 90.69 92 MET A O 1
ATOM 718 N N . ASN A 1 93 ? -9.357 9.498 11.088 1.00 85.00 93 ASN A N 1
ATOM 719 C CA . ASN A 1 93 ? -9.609 10.856 11.550 1.00 85.00 93 ASN A CA 1
ATOM 720 C C . ASN A 1 93 ? -8.271 11.532 11.892 1.00 85.00 93 ASN A C 1
ATOM 722 O O . ASN A 1 93 ? -7.594 11.140 12.848 1.00 85.00 93 ASN A O 1
ATOM 726 N N . TYR A 1 94 ? -7.873 12.539 11.108 1.00 75.19 94 TYR A N 1
ATOM 727 C CA . TYR A 1 94 ? -6.627 13.284 11.336 1.00 75.19 94 TYR A CA 1
ATOM 728 C C . TYR A 1 94 ? -6.692 14.169 12.583 1.00 75.19 94 TYR A C 1
ATOM 730 O O . TYR A 1 94 ? -5.697 14.309 13.293 1.00 75.19 94 TYR A O 1
ATOM 738 N N . PHE A 1 95 ? -7.863 14.736 12.869 1.00 74.56 95 PHE A N 1
ATOM 739 C CA . PHE A 1 95 ? -8.107 15.562 14.047 1.00 74.56 95 PHE A CA 1
ATOM 740 C C . PHE A 1 95 ? -9.188 14.932 14.920 1.00 74.56 95 PHE A C 1
ATOM 742 O O . PHE A 1 95 ? -10.144 14.361 14.405 1.00 74.56 95 PHE A O 1
ATOM 749 N N . VAL A 1 96 ? -9.069 15.094 16.242 1.00 67.56 96 VAL A N 1
ATOM 750 C CA . VAL A 1 96 ? -9.994 14.516 17.241 1.00 67.56 96 VAL A CA 1
ATOM 751 C C . VAL A 1 96 ? -11.459 14.902 16.985 1.00 67.56 96 VAL A C 1
ATOM 753 O O . VAL A 1 96 ? -12.353 14.116 17.268 1.00 67.56 96 VAL A O 1
ATOM 756 N N . ASN A 1 97 ? -11.699 16.080 16.403 1.00 72.00 97 ASN A N 1
ATOM 757 C CA . ASN A 1 97 ? -13.042 16.599 16.128 1.00 72.00 97 ASN A CA 1
ATOM 758 C C . ASN A 1 97 ? -13.456 16.485 14.651 1.00 72.00 97 ASN A C 1
ATOM 760 O O . ASN A 1 97 ? -14.499 17.011 14.271 1.00 72.00 97 ASN A O 1
ATOM 764 N N . GLN A 1 98 ? -12.637 15.856 13.804 1.00 80.50 98 GLN A N 1
ATOM 765 C CA . GLN A 1 98 ? -12.986 15.616 12.409 1.00 80.50 98 GLN A CA 1
ATOM 766 C C . GLN A 1 98 ? -13.560 14.209 12.279 1.00 80.50 98 GLN A C 1
ATOM 768 O O . GLN A 1 98 ? -12.953 13.243 12.732 1.00 80.50 98 GLN A O 1
ATOM 773 N N . THR A 1 99 ? -14.715 14.106 11.630 1.00 88.31 99 THR A N 1
ATOM 774 C CA . THR A 1 99 ? -15.291 12.820 11.233 1.00 88.31 99 THR A CA 1
ATOM 775 C C . THR A 1 99 ? -14.937 12.579 9.775 1.00 88.31 99 THR A C 1
ATOM 777 O O . THR A 1 99 ? -15.259 13.423 8.942 1.00 88.31 99 THR A O 1
ATOM 780 N N . PHE A 1 100 ? -14.286 11.460 9.476 1.00 91.75 100 PHE A N 1
ATOM 781 C CA . PHE A 1 100 ? -13.990 11.014 8.119 1.00 91.75 100 PHE A CA 1
ATOM 782 C C . PHE A 1 100 ? -15.283 10.914 7.305 1.00 91.75 100 PHE A C 1
ATOM 784 O O . PHE A 1 100 ? -16.233 10.268 7.742 1.00 91.75 100 PHE A O 1
ATOM 791 N N . GLN A 1 101 ? -15.327 11.584 6.155 1.00 94.56 101 GLN A N 1
ATOM 792 C CA . GLN A 1 101 ? -16.495 11.604 5.273 1.00 94.56 101 GLN A CA 1
ATOM 793 C C . GLN A 1 101 ? -16.247 10.827 3.975 1.00 94.56 101 GLN A C 1
ATOM 795 O O . GLN A 1 101 ? -15.113 10.485 3.624 1.00 94.56 101 GLN A O 1
ATOM 800 N N . SER A 1 102 ? -17.315 10.608 3.207 1.00 94.94 102 SER A N 1
ATOM 801 C CA . SER A 1 102 ? -17.228 9.985 1.879 1.00 94.94 102 SER A CA 1
ATOM 802 C C . SER A 1 102 ? -16.327 10.792 0.934 1.00 94.94 102 SER A C 1
ATOM 804 O O . SER A 1 102 ? -15.544 10.229 0.172 1.00 94.94 102 SER A O 1
ATOM 806 N N . GLU A 1 103 ? -16.327 12.121 1.034 1.00 95.06 103 GLU A N 1
ATOM 807 C CA . GLU A 1 103 ? -15.431 12.981 0.258 1.00 95.06 103 GLU A CA 1
ATOM 808 C C . GLU A 1 103 ? -13.953 12.738 0.596 1.00 95.06 103 GLU A C 1
ATOM 810 O O . GLU A 1 103 ? -13.112 12.744 -0.309 1.00 95.06 103 GLU A O 1
ATOM 815 N N . ASP A 1 104 ? -13.629 12.470 1.866 1.00 95.25 104 ASP A N 1
ATOM 816 C CA . ASP A 1 104 ? -12.271 12.124 2.300 1.00 95.25 104 ASP A CA 1
ATOM 817 C C . ASP A 1 104 ? -11.852 10.761 1.730 1.00 95.25 104 ASP A C 1
ATOM 819 O O . ASP A 1 104 ? -10.739 10.613 1.208 1.00 95.25 104 ASP A O 1
ATOM 823 N N . ALA A 1 105 ? -12.767 9.783 1.759 1.00 96.75 105 ALA A N 1
ATOM 824 C CA . ALA A 1 105 ? -12.579 8.460 1.164 1.00 96.75 105 ALA A CA 1
ATOM 825 C C . ALA A 1 105 ? -12.260 8.572 -0.331 1.00 96.75 105 ALA A C 1
ATOM 827 O O . ALA A 1 105 ? -11.232 8.071 -0.805 1.00 96.75 105 ALA A O 1
ATOM 828 N N . ARG A 1 106 ? -13.096 9.315 -1.065 1.00 96.50 106 ARG A N 1
ATOM 829 C CA . ARG A 1 106 ? -12.923 9.580 -2.492 1.00 96.50 106 ARG A CA 1
ATOM 830 C C . ARG A 1 106 ? -11.609 10.293 -2.779 1.00 96.50 106 ARG A C 1
ATOM 832 O O . ARG A 1 106 ? -10.896 9.904 -3.705 1.00 96.50 106 ARG A O 1
ATOM 839 N N . ALA A 1 107 ? -11.262 11.316 -1.999 1.00 95.75 107 ALA A N 1
ATOM 840 C CA . ALA A 1 107 ? -10.034 12.081 -2.185 1.00 95.75 107 ALA A CA 1
ATOM 841 C C . ALA A 1 107 ? -8.781 11.214 -1.981 1.00 95.75 107 ALA A C 1
ATOM 843 O O . ALA A 1 107 ? -7.864 11.253 -2.812 1.00 95.75 107 ALA A O 1
ATOM 844 N N . ILE A 1 108 ? -8.742 10.397 -0.918 1.00 96.00 108 ILE A N 1
ATOM 845 C CA . ILE A 1 108 ? -7.637 9.464 -0.653 1.00 96.00 108 ILE A CA 1
ATOM 846 C C . ILE A 1 108 ? -7.521 8.424 -1.767 1.00 96.00 108 ILE A C 1
ATOM 848 O O . ILE A 1 108 ? -6.426 8.251 -2.314 1.00 96.00 108 ILE A O 1
ATOM 852 N N . LEU A 1 109 ? -8.629 7.771 -2.133 1.00 97.19 109 LEU A N 1
ATOM 853 C CA . LEU A 1 109 ? -8.643 6.741 -3.171 1.00 97.19 109 LEU A CA 1
ATOM 854 C C . LEU A 1 109 ? -8.204 7.314 -4.511 1.00 97.19 109 LEU A C 1
ATOM 856 O O . LEU A 1 109 ? -7.282 6.782 -5.125 1.00 97.19 109 LEU A O 1
ATOM 860 N N . TYR A 1 110 ? -8.791 8.435 -4.934 1.00 96.56 110 TYR A N 1
ATOM 861 C CA . TYR A 1 110 ? -8.444 9.067 -6.200 1.00 96.56 110 TYR A CA 1
ATOM 862 C C . TYR A 1 110 ? -6.963 9.443 -6.240 1.00 96.56 110 TYR A C 1
ATOM 864 O O . TYR A 1 110 ? -6.273 9.099 -7.197 1.00 96.56 110 TYR A O 1
ATOM 872 N N . LYS A 1 111 ? -6.441 10.088 -5.187 1.00 95.88 111 LYS A N 1
ATOM 873 C CA . LYS A 1 111 ? -5.024 10.471 -5.091 1.00 95.88 111 LYS A CA 1
ATOM 874 C C . LYS A 1 111 ? -4.098 9.256 -5.177 1.00 95.88 111 LYS A C 1
ATOM 876 O O . LYS A 1 111 ? -3.105 9.300 -5.908 1.00 95.88 111 LYS A O 1
ATOM 881 N N . LYS A 1 112 ? -4.385 8.196 -4.416 1.00 96.44 112 LYS A N 1
ATOM 882 C CA . LYS A 1 112 ? -3.516 7.016 -4.318 1.00 96.44 112 LYS A CA 1
ATOM 883 C C . LYS A 1 112 ? -3.586 6.146 -5.570 1.00 96.44 112 LYS A C 1
ATOM 885 O O . LYS A 1 112 ? -2.534 5.778 -6.082 1.00 96.44 112 LYS A O 1
ATOM 890 N N . LEU A 1 113 ? -4.774 5.914 -6.123 1.00 97.12 113 LEU A N 1
ATOM 891 C CA . LEU A 1 113 ? -4.950 5.168 -7.371 1.00 97.12 113 LEU A CA 1
ATOM 892 C C . LEU A 1 113 ? -4.328 5.899 -8.571 1.00 97.12 113 LEU A C 1
ATOM 894 O O . LEU A 1 113 ? -3.620 5.277 -9.359 1.00 97.12 113 LEU A O 1
ATOM 898 N N . ASN A 1 114 ? -4.465 7.230 -8.669 1.00 96.06 114 ASN A N 1
ATOM 899 C CA . ASN A 1 114 ? -3.723 7.989 -9.687 1.00 96.06 114 ASN A CA 1
ATOM 900 C C . ASN A 1 114 ? -2.208 7.812 -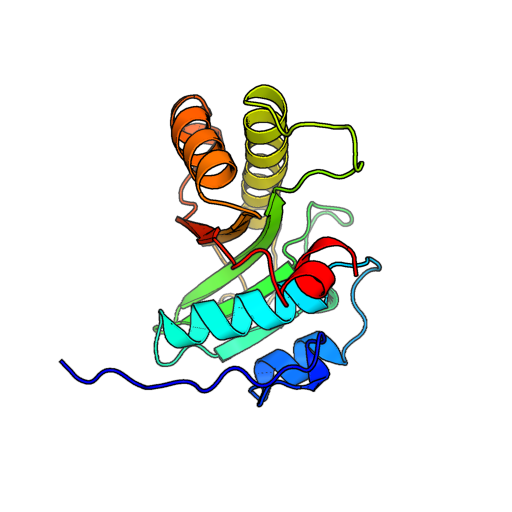9.515 1.00 96.06 114 ASN A C 1
ATOM 902 O O . ASN A 1 114 ? -1.487 7.600 -10.487 1.00 96.06 114 ASN A O 1
ATOM 906 N N . GLY A 1 115 ? -1.721 7.885 -8.271 1.00 95.75 115 GLY A N 1
ATOM 907 C CA . GLY A 1 115 ? -0.316 7.644 -7.942 1.00 95.75 115 GLY A CA 1
ATOM 908 C C . GLY A 1 115 ? 0.182 6.286 -8.439 1.00 95.75 115 GLY A C 1
ATOM 909 O O . GLY A 1 115 ? 1.223 6.236 -9.090 1.00 95.75 115 GLY A O 1
ATOM 910 N N . VAL A 1 116 ? -0.605 5.233 -8.207 1.00 96.12 116 VAL A N 1
ATOM 911 C CA . VAL A 1 116 ? -0.353 3.866 -8.684 1.00 96.12 116 VAL A CA 1
ATOM 912 C C . VAL A 1 116 ? -0.276 3.813 -10.209 1.00 96.12 116 VAL A C 1
ATOM 914 O O . VAL A 1 116 ? 0.674 3.259 -10.754 1.00 96.12 116 VAL A O 1
ATOM 917 N N . VAL A 1 117 ? -1.217 4.431 -10.930 1.00 96.00 117 VAL A N 1
ATOM 918 C CA . VAL A 1 117 ? -1.174 4.467 -12.403 1.00 96.00 117 VAL A CA 1
ATOM 919 C C . VAL A 1 117 ? 0.135 5.088 -12.899 1.00 96.00 117 VAL A C 1
ATOM 921 O O . VAL A 1 117 ? 0.784 4.546 -13.798 1.00 96.00 117 VAL A O 1
ATOM 924 N N . TRP A 1 118 ? 0.559 6.200 -12.297 1.00 95.81 118 TRP A N 1
ATOM 925 C CA . TRP A 1 118 ? 1.811 6.864 -12.657 1.00 95.81 118 TRP A CA 1
ATOM 926 C C . TRP A 1 118 ? 3.048 6.037 -12.299 1.00 95.81 118 TRP A C 1
ATOM 928 O O . TRP A 1 118 ? 3.953 5.921 -13.127 1.00 95.81 118 TRP A O 1
ATOM 938 N N . SER A 1 119 ? 3.100 5.427 -11.114 1.00 95.25 119 SER A N 1
ATOM 939 C CA . SER A 1 119 ? 4.250 4.614 -10.706 1.00 95.25 119 SER A CA 1
ATOM 940 C C . SER A 1 119 ? 4.346 3.304 -11.501 1.00 95.25 119 SER A C 1
ATOM 942 O O . SER A 1 119 ? 5.447 2.907 -11.880 1.00 95.25 119 SER A O 1
ATOM 944 N N . THR A 1 120 ? 3.225 2.688 -11.898 1.00 95.88 120 THR A N 1
ATOM 945 C CA . THR A 1 120 ? 3.211 1.540 -12.832 1.00 95.88 120 THR A CA 1
ATOM 946 C C . THR A 1 120 ? 3.797 1.906 -14.198 1.00 95.88 120 THR A C 1
ATOM 948 O O . THR A 1 120 ? 4.480 1.098 -14.826 1.00 95.88 120 THR A O 1
ATOM 951 N N . ARG A 1 121 ? 3.513 3.114 -14.697 1.00 95.00 121 ARG A N 1
ATOM 952 C CA . ARG A 1 121 ? 3.999 3.561 -16.013 1.00 95.00 121 ARG A CA 1
ATOM 953 C C . ARG A 1 121 ? 5.482 3.906 -15.998 1.00 95.00 121 ARG A C 1
ATOM 955 O O . ARG A 1 121 ? 6.179 3.604 -16.962 1.00 95.00 121 ARG A O 1
ATOM 962 N N . ASN A 1 122 ? 5.937 4.524 -14.913 1.00 96.00 122 ASN A N 1
ATOM 963 C CA . ASN A 1 122 ? 7.246 5.162 -14.856 1.00 96.00 122 ASN A CA 1
ATOM 964 C C . ASN A 1 122 ? 8.301 4.343 -14.106 1.00 96.00 122 ASN A C 1
ATOM 966 O O . ASN A 1 122 ? 9.470 4.726 -14.143 1.00 96.00 122 ASN A O 1
ATOM 970 N N . ASN A 1 123 ? 7.933 3.260 -13.406 1.00 95.88 123 ASN A N 1
ATOM 971 C CA . ASN A 1 123 ? 8.940 2.370 -12.827 1.00 95.88 123 ASN A CA 1
ATOM 972 C C . ASN A 1 123 ? 9.766 1.736 -13.952 1.00 95.88 123 ASN A C 1
ATOM 974 O O . ASN A 1 123 ? 9.240 1.303 -14.981 1.00 95.88 123 ASN A O 1
ATOM 978 N N . TYR A 1 124 ? 11.078 1.744 -13.769 1.00 93.88 124 TYR A N 1
ATOM 979 C CA . TYR A 1 124 ? 12.036 1.335 -14.781 1.00 93.88 124 TYR A CA 1
ATOM 980 C C . TYR A 1 124 ? 13.182 0.589 -14.114 1.00 93.88 124 TYR A C 1
ATOM 982 O O . TYR A 1 124 ? 13.545 0.886 -12.986 1.00 93.88 124 TYR A O 1
ATOM 990 N N . SER A 1 125 ? 13.765 -0.376 -14.816 1.00 92.56 125 SER A N 1
ATOM 991 C CA . SER A 1 125 ? 15.023 -0.999 -14.421 1.00 92.56 125 SER A CA 1
ATOM 992 C C . SER A 1 125 ? 15.676 -1.643 -15.640 1.00 92.56 125 SER A C 1
ATOM 994 O O . SER A 1 125 ? 14.991 -2.043 -16.586 1.00 92.56 125 SER A O 1
ATOM 996 N N . THR A 1 126 ? 17.002 -1.778 -15.615 1.00 91.94 126 THR A N 1
ATOM 997 C CA . THR A 1 126 ? 17.744 -2.568 -16.609 1.00 91.94 126 THR A CA 1
ATOM 998 C C . THR A 1 126 ? 17.417 -4.060 -16.502 1.00 91.94 126 THR A C 1
ATOM 1000 O O . THR A 1 126 ? 17.425 -4.764 -17.513 1.00 91.94 126 THR A O 1
ATOM 1003 N N . ASN A 1 127 ? 17.056 -4.539 -15.307 1.00 92.06 127 ASN A N 1
ATOM 1004 C CA . ASN A 1 127 ? 16.533 -5.881 -15.095 1.00 92.06 127 ASN A CA 1
ATOM 1005 C C . ASN A 1 127 ? 15.002 -5.882 -15.206 1.00 92.06 127 ASN A C 1
ATOM 1007 O O . ASN A 1 127 ? 14.296 -5.368 -14.340 1.00 92.06 127 ASN A O 1
ATOM 1011 N N . LYS A 1 128 ? 14.464 -6.524 -16.249 1.00 89.19 128 LYS A N 1
ATOM 1012 C CA . LYS A 1 128 ? 13.010 -6.585 -16.485 1.00 89.19 128 LYS A CA 1
ATOM 1013 C C . LYS A 1 128 ? 12.228 -7.270 -15.360 1.00 89.19 128 LYS A C 1
ATOM 1015 O O . LYS A 1 128 ? 11.040 -7.001 -15.234 1.00 89.19 128 LYS A O 1
ATOM 1020 N N . MET A 1 129 ? 12.866 -8.131 -14.564 1.00 90.12 129 MET A N 1
ATOM 1021 C CA . MET A 1 129 ? 12.223 -8.780 -13.412 1.00 90.12 129 MET A CA 1
ATOM 1022 C C . MET A 1 129 ? 11.942 -7.813 -12.260 1.00 90.12 129 MET A C 1
ATOM 1024 O O . MET A 1 129 ? 11.100 -8.106 -11.420 1.00 90.12 129 MET A O 1
ATOM 1028 N N . ASP A 1 130 ? 12.590 -6.647 -12.245 1.00 93.00 130 ASP A N 1
ATOM 1029 C CA . ASP A 1 130 ? 12.380 -5.630 -11.215 1.00 93.00 130 ASP A CA 1
ATOM 1030 C C . ASP A 1 130 ? 11.218 -4.687 -11.543 1.00 93.00 130 ASP A C 1
ATOM 1032 O O . ASP A 1 130 ? 10.754 -3.957 -10.668 1.00 93.00 130 ASP A O 1
ATOM 1036 N N . VAL A 1 131 ? 10.748 -4.696 -12.793 1.00 95.38 131 VAL A N 1
ATOM 1037 C CA . VAL A 1 131 ? 9.671 -3.828 -13.273 1.00 95.38 131 VAL A CA 1
ATOM 1038 C C . VAL A 1 131 ? 8.327 -4.463 -12.933 1.00 95.38 131 VAL A C 1
ATOM 1040 O O . VAL A 1 131 ? 8.005 -5.551 -13.414 1.00 95.38 131 VAL A O 1
ATOM 1043 N N . PHE A 1 132 ? 7.506 -3.761 -12.157 1.00 95.75 132 PHE A N 1
ATOM 1044 C CA . PHE A 1 132 ? 6.142 -4.192 -11.863 1.00 95.75 132 PHE A CA 1
ATOM 1045 C C . PHE A 1 132 ? 5.143 -3.569 -12.841 1.00 95.75 132 PHE A C 1
ATOM 1047 O O . PHE A 1 132 ? 5.225 -2.398 -13.223 1.00 95.75 132 PHE A O 1
ATOM 1054 N N . ARG A 1 133 ? 4.159 -4.375 -13.248 1.00 94.19 133 ARG A N 1
ATOM 1055 C CA . ARG A 1 133 ? 3.048 -3.955 -14.125 1.00 94.19 133 ARG A CA 1
ATOM 1056 C C . ARG A 1 133 ? 1.692 -3.951 -13.429 1.00 94.19 133 ARG A C 1
ATOM 1058 O O . ARG A 1 133 ? 0.749 -3.372 -13.954 1.00 94.19 133 ARG A O 1
ATOM 1065 N N . ARG A 1 134 ? 1.620 -4.573 -12.255 1.00 94.62 134 ARG A N 1
ATOM 1066 C CA . ARG A 1 134 ? 0.440 -4.642 -11.394 1.00 94.62 134 ARG A CA 1
ATOM 1067 C C . ARG A 1 134 ? 0.841 -4.198 -10.001 1.00 94.62 134 ARG A C 1
ATOM 1069 O O . ARG A 1 134 ? 2.000 -4.366 -9.606 1.00 94.62 134 ARG A O 1
ATOM 1076 N N . GLN A 1 135 ? -0.104 -3.619 -9.278 1.00 97.06 135 GLN A N 1
ATOM 1077 C CA . GLN A 1 135 ? 0.153 -3.104 -7.942 1.00 97.06 135 GLN A CA 1
ATOM 1078 C C . GLN A 1 135 ? -0.983 -3.426 -6.980 1.00 97.06 135 GLN A C 1
ATOM 1080 O O . GLN A 1 135 ? -2.129 -3.637 -7.383 1.00 97.06 135 GLN A O 1
ATOM 1085 N N . ILE A 1 136 ? -0.634 -3.435 -5.700 1.00 97.94 136 ILE A N 1
ATOM 1086 C CA . ILE A 1 136 ? -1.560 -3.506 -4.581 1.00 97.94 136 ILE A CA 1
ATOM 1087 C C . ILE A 1 136 ? -1.610 -2.122 -3.932 1.00 97.94 136 ILE A C 1
ATOM 1089 O O . ILE A 1 136 ? -0.574 -1.564 -3.574 1.00 97.94 136 ILE A O 1
ATOM 1093 N N . LEU A 1 137 ? -2.808 -1.575 -3.746 1.00 98.19 137 LEU A N 1
ATOM 1094 C CA . LEU A 1 137 ? -3.043 -0.462 -2.833 1.00 98.19 137 LEU A CA 1
ATOM 1095 C C . LEU A 1 137 ? -3.604 -1.029 -1.528 1.00 98.19 137 LEU A C 1
ATOM 1097 O O . LEU A 1 137 ? -4.744 -1.483 -1.488 1.00 98.19 137 LEU A O 1
ATOM 1101 N N . HIS A 1 138 ? -2.808 -1.001 -0.464 1.00 98.31 138 HIS A N 1
ATOM 1102 C CA . HIS A 1 138 ? -3.228 -1.427 0.863 1.00 98.31 138 HIS A CA 1
ATOM 1103 C C . HIS A 1 138 ? -3.617 -0.214 1.714 1.00 98.31 138 HIS A C 1
ATOM 1105 O O . HIS A 1 138 ? -2.814 0.695 1.941 1.00 98.31 138 HIS A O 1
ATOM 1111 N N . VAL A 1 139 ? -4.863 -0.196 2.176 1.00 97.94 139 VAL A N 1
ATOM 1112 C CA . VAL A 1 139 ? -5.435 0.871 2.993 1.00 97.94 139 VAL A CA 1
ATOM 1113 C C . VAL A 1 139 ? -5.724 0.327 4.388 1.00 97.94 139 VAL A C 1
ATOM 1115 O O . VAL A 1 139 ? -6.502 -0.612 4.539 1.00 97.94 139 VAL A O 1
ATOM 1118 N N . PHE A 1 140 ? -5.135 0.937 5.411 1.00 97.25 140 PHE A N 1
ATOM 1119 C CA . PHE A 1 140 ? -5.558 0.718 6.793 1.00 97.25 140 PHE A CA 1
ATOM 1120 C C . PHE A 1 140 ? -6.736 1.628 7.119 1.00 97.25 140 PHE A C 1
ATOM 1122 O O . PHE A 1 140 ? -6.624 2.842 6.955 1.00 97.25 140 PHE A O 1
ATOM 1129 N N . ALA A 1 141 ? -7.845 1.051 7.569 1.00 96.25 141 ALA A N 1
ATOM 1130 C CA . ALA A 1 141 ? -9.042 1.770 7.985 1.00 96.25 141 ALA A CA 1
ATOM 1131 C C . ALA A 1 141 ? -9.223 1.663 9.504 1.00 96.25 141 ALA A C 1
ATOM 1133 O O . ALA A 1 141 ? -9.198 0.570 10.075 1.00 96.25 141 ALA A O 1
ATOM 1134 N N . GLN A 1 142 ? -9.425 2.808 10.158 1.00 92.94 142 GLN A N 1
ATOM 1135 C CA . GLN A 1 142 ? -9.499 2.886 11.620 1.00 92.94 142 GLN A CA 1
ATOM 1136 C C . GLN A 1 142 ? -10.705 2.137 12.213 1.00 92.94 142 GLN A C 1
ATOM 1138 O O . GLN A 1 142 ? -10.661 1.727 13.371 1.00 92.94 142 GLN A O 1
ATOM 1143 N N . ASN A 1 143 ? -11.773 1.955 11.433 1.00 92.62 143 ASN A N 1
ATOM 1144 C CA . ASN A 1 143 ? -12.972 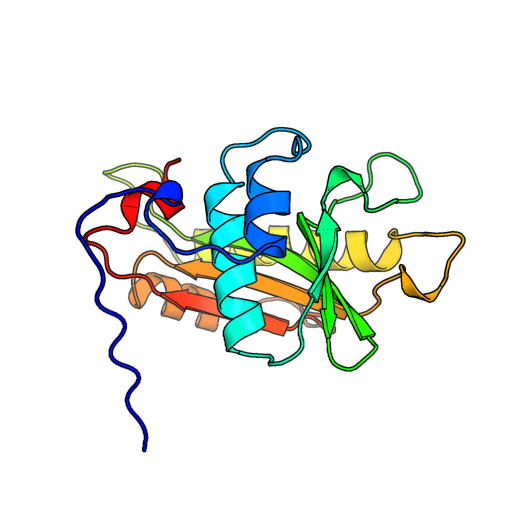1.211 11.806 1.00 92.62 143 ASN A CA 1
ATOM 1145 C C . ASN A 1 143 ? -13.713 0.699 10.551 1.00 92.62 143 ASN A C 1
ATOM 1147 O O . ASN A 1 143 ? -13.332 1.001 9.416 1.00 92.62 143 ASN A O 1
ATOM 1151 N N . GLU A 1 144 ? -14.764 -0.094 10.765 1.00 94.81 144 GLU A N 1
ATOM 1152 C CA . GLU A 1 144 ? -15.572 -0.681 9.686 1.00 94.81 144 GLU A CA 1
ATOM 1153 C C . GLU A 1 144 ? -16.368 0.363 8.895 1.00 94.81 144 GLU A C 1
ATOM 1155 O O . GLU A 1 144 ? -16.546 0.202 7.692 1.00 94.81 144 GLU A O 1
ATOM 1160 N N . GLU A 1 145 ? -16.794 1.453 9.536 1.00 94.25 145 GLU A N 1
ATOM 1161 C CA . GLU A 1 145 ? -17.532 2.538 8.881 1.00 94.25 145 GLU A CA 1
ATOM 1162 C C . GLU A 1 145 ? -16.680 3.212 7.795 1.00 94.25 145 GLU A C 1
ATOM 1164 O O . GLU A 1 145 ? -17.102 3.321 6.644 1.00 94.25 145 GLU A O 1
ATOM 1169 N N . ILE A 1 146 ? -15.431 3.559 8.119 1.00 95.62 146 ILE A N 1
ATOM 1170 C CA . ILE A 1 146 ? -14.465 4.113 7.161 1.00 95.62 146 ILE A CA 1
ATOM 1171 C C . ILE A 1 146 ? -14.184 3.117 6.029 1.00 95.62 146 ILE A C 1
ATOM 1173 O O . ILE A 1 146 ? -14.072 3.515 4.868 1.00 95.62 146 ILE A O 1
ATOM 1177 N N . ALA A 1 147 ? -14.071 1.822 6.338 1.00 96.94 147 ALA A N 1
ATOM 1178 C CA . ALA A 1 147 ? -13.887 0.796 5.312 1.00 96.94 147 ALA A CA 1
ATOM 1179 C C . ALA A 1 147 ? -15.097 0.693 4.369 1.00 96.94 147 ALA A C 1
ATOM 1181 O O . ALA A 1 147 ? -14.903 0.572 3.159 1.00 96.94 147 ALA A O 1
ATOM 1182 N N . GLY A 1 148 ? -16.317 0.805 4.902 1.00 97.25 148 GLY A N 1
ATOM 1183 C CA . GLY A 1 148 ? -17.551 0.883 4.121 1.00 97.25 148 GLY A CA 1
ATOM 1184 C C . GLY A 1 148 ? -17.554 2.085 3.176 1.00 97.25 148 GLY A C 1
ATOM 1185 O O . GLY A 1 148 ? -17.726 1.909 1.973 1.00 97.25 148 GLY A O 1
ATOM 1186 N N . MET A 1 149 ? -17.231 3.280 3.684 1.00 97.62 149 MET A N 1
ATOM 1187 C CA . MET A 1 149 ? -17.126 4.497 2.862 1.00 97.62 149 MET A CA 1
ATOM 1188 C C . MET A 1 149 ? -16.079 4.360 1.746 1.00 97.62 149 MET A C 1
ATOM 1190 O O . MET A 1 149 ? -16.323 4.753 0.607 1.00 97.62 149 MET A O 1
ATOM 1194 N N . LEU A 1 150 ? -14.913 3.768 2.037 1.00 97.88 150 LEU A N 1
ATOM 1195 C CA . LEU A 1 150 ? -13.898 3.479 1.016 1.00 97.88 150 LEU A CA 1
ATOM 1196 C C . LEU A 1 150 ? -14.423 2.514 -0.053 1.00 97.88 150 LEU A C 1
ATOM 1198 O O . LEU A 1 150 ? -14.150 2.704 -1.238 1.00 97.88 150 LEU A O 1
ATOM 1202 N N . GLN A 1 151 ? -15.144 1.469 0.350 1.00 97.06 151 GLN A N 1
ATOM 1203 C CA . GLN A 1 151 ? -15.698 0.490 -0.578 1.00 97.06 151 GLN A CA 1
ATOM 1204 C C . GLN A 1 151 ? -16.758 1.116 -1.489 1.00 97.06 151 GLN A C 1
ATOM 1206 O O . GLN A 1 151 ? -16.732 0.875 -2.696 1.00 97.06 151 GLN A O 1
ATOM 1211 N N . GLU A 1 152 ? -17.661 1.924 -0.939 1.00 97.06 152 GLU A N 1
ATOM 1212 C CA . GLU A 1 152 ? -18.693 2.629 -1.703 1.00 97.06 152 GLU A CA 1
ATOM 1213 C C . GLU A 1 152 ? -18.065 3.605 -2.705 1.00 97.06 152 GLU A C 1
ATOM 1215 O O . GLU A 1 152 ? -18.318 3.518 -3.911 1.00 97.06 152 GLU A O 1
ATOM 1220 N N . GLU A 1 153 ? -17.151 4.460 -2.241 1.00 97.38 153 GLU A N 1
ATOM 1221 C CA . GLU A 1 153 ? -16.501 5.451 -3.099 1.00 97.38 153 GLU A CA 1
ATOM 1222 C C . GLU A 1 153 ? -15.570 4.835 -4.140 1.00 97.38 153 GLU A C 1
ATOM 1224 O O . GLU A 1 153 ? -15.410 5.396 -5.225 1.00 97.38 153 GLU A O 1
ATOM 1229 N N . TYR A 1 154 ? -14.996 3.657 -3.882 1.00 97.00 154 TYR A N 1
ATOM 1230 C CA . TYR A 1 154 ? -14.192 2.945 -4.874 1.00 97.00 154 TYR A CA 1
ATOM 1231 C C . TYR A 1 154 ? -14.967 2.703 -6.177 1.00 97.00 154 TYR A C 1
ATOM 1233 O O . TYR A 1 154 ? -14.405 2.874 -7.261 1.00 97.00 154 TYR A O 1
ATOM 1241 N N . TYR A 1 155 ? -16.257 2.361 -6.106 1.00 95.19 155 TYR A N 1
ATOM 1242 C CA . TYR A 1 155 ? -17.072 2.147 -7.306 1.00 95.19 155 TYR A CA 1
ATOM 1243 C C . TYR A 1 155 ? -17.383 3.443 -8.065 1.00 95.19 155 TYR A C 1
ATOM 1245 O O . TYR A 1 155 ? -17.576 3.392 -9.282 1.00 95.19 155 TYR A O 1
ATOM 1253 N N . ASN A 1 156 ? -17.336 4.591 -7.383 1.00 95.50 156 ASN A N 1
ATOM 1254 C CA . ASN A 1 156 ? -17.477 5.919 -7.980 1.00 95.50 156 ASN A CA 1
ATOM 1255 C C . ASN A 1 156 ? -16.184 6.409 -8.661 1.00 95.50 156 ASN A C 1
ATOM 1257 O O . ASN A 1 156 ? -16.214 7.375 -9.429 1.00 95.50 156 ASN A O 1
ATOM 1261 N N . ILE A 1 157 ? -15.039 5.754 -8.421 1.00 95.81 157 ILE A N 1
ATOM 1262 C CA . ILE A 1 157 ? -13.780 6.076 -9.101 1.00 95.81 157 ILE A CA 1
ATOM 1263 C C . ILE A 1 157 ? -13.820 5.577 -10.562 1.00 95.81 157 ILE A C 1
ATOM 1265 O O . ILE A 1 157 ? -14.136 4.401 -10.809 1.00 95.81 157 ILE A O 1
ATOM 1269 N N . PRO A 1 158 ? -13.440 6.426 -11.541 1.00 95.56 158 PRO A N 1
ATOM 1270 C CA . PRO A 1 158 ? -13.329 6.034 -12.943 1.00 95.56 158 PRO A CA 1
ATOM 1271 C C . PRO A 1 158 ? -12.490 4.764 -13.154 1.00 95.56 158 PRO A C 1
ATOM 1273 O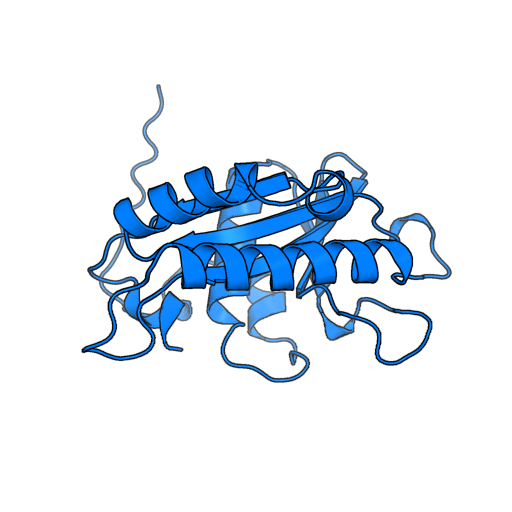 O . PRO A 1 158 ? -11.480 4.539 -12.481 1.00 95.56 158 PRO A O 1
ATOM 1276 N N . LEU A 1 159 ? -12.918 3.913 -14.092 1.00 92.94 159 LEU A N 1
ATOM 1277 C CA . LEU A 1 159 ? -12.294 2.607 -14.350 1.00 92.94 159 LEU A CA 1
ATOM 1278 C C . LEU A 1 159 ? -10.822 2.714 -14.771 1.00 92.94 159 LEU A C 1
ATOM 1280 O O . LEU A 1 159 ? -10.019 1.862 -14.402 1.00 92.94 159 LEU A O 1
ATOM 1284 N N . ASP A 1 160 ? -10.455 3.763 -15.503 1.00 92.12 160 ASP A N 1
ATOM 1285 C CA . ASP A 1 160 ? -9.081 4.046 -15.928 1.00 92.12 160 ASP A CA 1
ATOM 1286 C C . ASP A 1 160 ? -8.155 4.396 -14.754 1.00 92.12 160 ASP A C 1
ATOM 1288 O O . ASP A 1 160 ? -6.961 4.098 -14.800 1.00 92.12 160 ASP A O 1
ATOM 1292 N N . ILE A 1 161 ? -8.709 4.975 -13.683 1.00 92.69 161 ILE A N 1
ATOM 1293 C CA . ILE A 1 161 ? -7.982 5.268 -12.445 1.00 92.69 161 ILE A CA 1
ATOM 1294 C C . ILE A 1 161 ? -7.897 4.035 -11.547 1.00 92.69 161 ILE A C 1
ATOM 1296 O O . ILE A 1 161 ? -6.832 3.769 -10.993 1.00 92.69 161 ILE A O 1
ATOM 1300 N N . ARG A 1 162 ? -8.978 3.252 -11.428 1.00 91.31 162 ARG A N 1
ATOM 1301 C CA . ARG A 1 162 ? -8.929 1.957 -10.726 1.00 91.31 162 ARG A CA 1
ATOM 1302 C C . ARG A 1 162 ? -7.893 1.028 -11.361 1.00 91.31 162 ARG A C 1
ATOM 1304 O O . ARG A 1 162 ? -7.100 0.423 -10.637 1.00 91.31 162 ARG A O 1
ATOM 1311 N N . SER A 1 163 ? -7.834 1.019 -12.697 1.00 87.75 163 SER A N 1
ATOM 1312 C CA . SER A 1 163 ? -6.849 0.281 -13.492 1.00 87.75 163 SER A CA 1
ATOM 1313 C C . SER A 1 163 ? -6.774 -1.200 -13.071 1.00 87.75 163 SER A C 1
ATOM 1315 O O . SER A 1 163 ? -7.708 -1.739 -12.480 1.00 87.75 163 SER A O 1
ATOM 1317 N N . ASP A 1 164 ? -5.668 -1.876 -13.363 1.00 90.44 164 ASP A N 1
ATOM 1318 C CA . ASP A 1 164 ? -5.372 -3.230 -12.878 1.00 90.44 164 ASP A CA 1
ATOM 1319 C C . ASP A 1 164 ? -4.681 -3.186 -11.499 1.00 90.44 164 ASP A C 1
ATOM 1321 O O . ASP A 1 164 ? -3.551 -3.649 -11.318 1.00 90.44 164 ASP A O 1
ATOM 1325 N N . THR A 1 165 ? -5.352 -2.549 -10.531 1.00 94.19 165 THR A N 1
ATOM 1326 C CA . THR A 1 165 ? -4.884 -2.412 -9.142 1.00 94.19 165 THR A CA 1
ATOM 1327 C C . THR A 1 165 ? -5.728 -3.267 -8.208 1.00 94.19 165 THR A C 1
ATOM 1329 O O . THR A 1 165 ? -6.953 -3.147 -8.182 1.00 94.19 165 THR A O 1
ATOM 1332 N N . ILE A 1 166 ? -5.078 -4.079 -7.375 1.00 95.12 166 ILE A N 1
ATOM 1333 C CA . ILE A 1 166 ? -5.749 -4.791 -6.283 1.00 95.12 166 ILE A CA 1
ATOM 1334 C C . ILE A 1 166 ? -5.835 -3.839 -5.090 1.00 95.12 166 ILE A C 1
ATOM 1336 O O . ILE A 1 166 ? -4.808 -3.375 -4.601 1.00 95.12 166 ILE A O 1
ATOM 1340 N N . VAL A 1 167 ? -7.040 -3.546 -4.606 1.00 97.06 167 VAL A N 1
ATOM 1341 C CA . VAL A 1 167 ? -7.225 -2.742 -3.390 1.00 97.06 167 VAL A CA 1
ATOM 1342 C C . VAL A 1 167 ? -7.530 -3.670 -2.222 1.00 97.06 167 VAL A C 1
ATOM 1344 O O . VAL A 1 167 ? -8.482 -4.444 -2.277 1.00 97.06 167 VAL A O 1
ATOM 1347 N N . ILE A 1 168 ? -6.715 -3.592 -1.173 1.00 97.75 168 ILE A N 1
ATOM 1348 C CA . ILE A 1 168 ? -6.922 -4.310 0.088 1.00 97.75 168 ILE A CA 1
ATOM 1349 C C . ILE A 1 168 ? -7.248 -3.270 1.148 1.00 97.75 168 ILE A C 1
ATOM 1351 O O . ILE A 1 168 ? -6.490 -2.319 1.326 1.00 97.75 168 ILE A O 1
ATOM 1355 N N . VAL A 1 169 ? -8.351 -3.459 1.865 1.00 97.81 169 VAL A N 1
ATOM 1356 C CA . VAL A 1 169 ? -8.700 -2.637 3.026 1.00 97.81 169 VAL A CA 1
ATOM 1357 C C . VAL A 1 169 ? -8.602 -3.508 4.270 1.00 97.81 169 VAL A C 1
ATOM 1359 O O . VAL A 1 169 ? -9.285 -4.525 4.366 1.00 97.81 169 VAL A O 1
ATOM 1362 N N . THR A 1 170 ? -7.749 -3.114 5.212 1.00 97.19 170 THR A N 1
ATOM 1363 C CA . THR A 1 170 ? -7.606 -3.787 6.505 1.00 97.19 170 THR A CA 1
ATOM 1364 C C . THR A 1 170 ? -8.169 -2.894 7.595 1.00 97.19 170 THR A C 1
ATOM 1366 O O . THR A 1 170 ? -7.660 -1.798 7.827 1.00 97.19 170 THR A O 1
ATOM 1369 N N . VAL A 1 171 ? -9.189 -3.386 8.294 1.00 96.12 171 VAL A N 1
ATOM 1370 C CA . VAL A 1 171 ? -9.711 -2.741 9.500 1.00 96.12 171 VAL A CA 1
ATOM 1371 C C . VAL A 1 171 ? -8.902 -3.205 10.703 1.00 96.12 171 VAL A C 1
ATOM 1373 O O . VAL A 1 171 ? -8.685 -4.403 10.890 1.00 96.12 171 VAL A O 1
ATOM 1376 N N . THR A 1 172 ? -8.457 -2.266 11.532 1.00 90.69 172 THR A N 1
ATOM 1377 C CA . THR A 1 172 ? -7.733 -2.578 12.773 1.00 90.69 172 THR A CA 1
ATOM 1378 C C . THR A 1 172 ? -8.576 -2.244 13.999 1.00 90.69 172 THR A C 1
ATOM 1380 O O . THR A 1 172 ? -9.312 -1.261 13.961 1.00 90.69 172 THR A O 1
ATOM 1383 N N . PRO A 1 173 ? -8.438 -2.981 15.114 1.00 84.69 173 PRO A N 1
ATOM 1384 C CA . PRO A 1 173 ? -9.136 -2.638 16.350 1.00 84.69 173 PRO A CA 1
ATOM 1385 C C . PRO A 1 173 ? -8.708 -1.256 16.852 1.00 84.69 173 PRO A C 1
ATOM 1387 O O . PRO A 1 173 ? -7.525 -0.935 16.821 1.00 84.69 173 PRO A O 1
ATOM 1390 N N . GLU A 1 174 ? -9.639 -0.454 17.370 1.00 75.50 174 GLU A N 1
ATOM 1391 C CA . GLU A 1 174 ? -9.345 0.898 17.879 1.00 75.50 174 GLU A CA 1
ATOM 1392 C C . GLU A 1 174 ? -8.305 0.884 19.016 1.00 75.50 174 GLU A C 1
ATOM 1394 O O . GLU A 1 174 ? -7.400 1.722 19.089 1.00 75.50 174 GLU A O 1
ATOM 1399 N N . LYS A 1 175 ? -8.404 -0.107 19.907 1.00 81.00 175 LYS A N 1
ATOM 1400 C CA . LYS A 1 175 ? -7.470 -0.294 21.016 1.00 81.00 175 LYS A CA 1
ATOM 1401 C C . LYS A 1 175 ? -6.187 -0.976 20.530 1.00 81.00 175 LYS A C 1
ATOM 1403 O O . LYS A 1 175 ? -6.241 -2.067 19.972 1.00 81.00 175 LYS A O 1
ATOM 1408 N N . GLY A 1 176 ? -5.040 -0.355 20.807 1.00 80.62 176 GLY A N 1
ATOM 1409 C CA . GLY A 1 176 ? -3.708 -0.918 20.543 1.00 80.62 176 GLY A CA 1
ATOM 1410 C C . GLY A 1 176 ? -3.174 -0.732 19.118 1.00 80.62 176 GLY A C 1
ATOM 1411 O O . GLY A 1 176 ? -2.083 -1.208 18.819 1.00 80.62 176 GLY A O 1
ATOM 1412 N N . SER A 1 177 ? -3.906 -0.040 18.234 1.00 87.12 177 SER A N 1
ATOM 1413 C CA . SER A 1 177 ? -3.478 0.225 16.846 1.00 87.12 177 SER A CA 1
ATOM 1414 C C . SER A 1 177 ? -3.143 1.691 16.559 1.00 87.12 177 SER A C 1
ATOM 1416 O O . SER A 1 177 ? -2.755 2.015 15.443 1.00 87.12 177 SER A O 1
ATOM 1418 N N . LYS A 1 178 ? -3.262 2.600 17.539 1.00 86.56 178 LYS A N 1
ATOM 1419 C CA . LYS A 1 178 ? -3.052 4.047 17.325 1.00 86.56 178 LYS A CA 1
ATOM 1420 C C . LYS A 1 178 ? -1.696 4.375 16.692 1.00 86.56 178 LYS A C 1
ATOM 1422 O O . LYS A 1 178 ? -1.642 5.215 15.797 1.00 86.56 178 LYS A O 1
ATOM 1427 N N . TRP A 1 179 ? -0.636 3.682 17.101 1.00 86.38 179 TRP A N 1
ATOM 1428 C CA . TRP A 1 179 ? 0.713 3.841 16.549 1.00 86.38 179 TRP A CA 1
ATOM 1429 C C . TRP A 1 179 ? 0.788 3.574 15.041 1.00 86.38 179 TRP A C 1
ATOM 1431 O O . TRP A 1 179 ? 1.648 4.117 14.361 1.00 86.38 179 TRP A O 1
ATOM 1441 N N . LEU A 1 180 ? -0.120 2.759 14.493 1.00 88.94 180 LEU A N 1
ATOM 1442 C CA . LEU A 1 180 ? -0.195 2.506 13.057 1.00 88.94 180 LEU A CA 1
ATOM 1443 C C . LEU A 1 180 ? -0.614 3.772 12.305 1.00 88.94 180 LEU A C 1
ATOM 1445 O O . LEU A 1 180 ? -0.152 4.020 11.194 1.00 88.94 180 LEU A O 1
ATOM 1449 N N . TYR A 1 181 ? -1.485 4.574 12.918 1.00 87.50 181 TYR A N 1
ATOM 1450 C CA . TYR A 1 181 ? -2.152 5.707 12.289 1.00 87.50 181 TYR A CA 1
ATOM 1451 C C . TYR A 1 181 ? -1.412 7.030 12.453 1.00 87.50 181 TYR A C 1
ATOM 1453 O O . TYR A 1 181 ? -1.317 7.807 11.505 1.00 87.50 181 TYR A O 1
ATOM 1461 N N . TYR A 1 182 ? -0.893 7.281 13.650 1.00 83.69 182 TYR A N 1
ATOM 1462 C CA . TYR A 1 182 ? -0.411 8.606 14.047 1.00 83.69 182 TYR A CA 1
ATOM 1463 C C . TYR A 1 182 ? 1.109 8.703 14.168 1.00 83.69 182 TYR A C 1
ATOM 1465 O O . TYR A 1 182 ? 1.632 9.804 14.338 1.00 83.69 182 TYR A O 1
ATOM 1473 N N . GLU A 1 183 ? 1.807 7.577 14.049 1.00 74.31 183 GLU A N 1
ATOM 1474 C CA . GLU A 1 183 ? 3.264 7.500 14.086 1.00 74.31 183 GLU A CA 1
ATOM 1475 C C . GLU A 1 183 ? 3.837 6.855 12.816 1.00 74.31 183 GLU A C 1
ATOM 1477 O O . GLU A 1 183 ? 5.070 6.959 12.626 1.00 74.31 183 GLU A O 1
#

Foldseek 3Di:
DDPPPDDDDPDLALVPDPFDPQLVCLLPDDDPDDLQSSVVSVVQVVVCVVAPPKDWDFAQVRWDWPPPPAQTFGGWIQGPLAIATEHEEEQDDPDPPDDRDLVNLLVVLLVVLQSVLGCLVTTDDPDPRNRHNEYEYEYEYQAVVSVVSNVVSLVVDDDVSNDRYHYHYDYDHNPSHVSNPPD